Protein AF-A0A174APW7-F1 (afdb_monomer_lite)

Organism: Flavonifractor plautii (NCBI:txid292800)

Foldseek 3Di:
DQVVVCVVVVHDAAEDEAEAPPCNCCPDPNVVVVVVVVVVRVVSNVVRHYYYHYDYPPDDPVRVVVVVVVVVQVVCVVVVHHPVNVPDPDDPDDD

Radius of gyration: 20.22 Å; chains: 1; bounding box: 36×33×56 Å

Structure (mmCIF, N/CA/C/O backbone):
data_AF-A0A174APW7-F1
#
_entry.id   AF-A0A174APW7-F1
#
loop_
_atom_site.group_PDB
_atom_site.id
_atom_site.type_symbol
_atom_site.label_atom_id
_atom_site.label_alt_id
_atom_site.label_comp_id
_atom_site.label_asym_id
_atom_site.label_entity_id
_atom_site.label_seq_id
_atom_site.pdbx_PDB_ins_code
_atom_site.Cartn_x
_atom_site.Cartn_y
_atom_site.Cartn_z
_atom_site.occupancy
_atom_site.B_iso_or_equiv
_atom_site.auth_seq_id
_atom_site.auth_comp_id
_atom_site.auth_asym_id
_atom_site.auth_atom_id
_atom_site.pdbx_PDB_model_num
ATOM 1 N N . MET A 1 1 ? -0.981 11.722 11.192 1.00 80.50 1 MET A N 1
ATOM 2 C CA . MET A 1 1 ? -1.868 12.902 11.259 1.00 80.50 1 MET A CA 1
ATOM 3 C C . MET A 1 1 ? -3.206 12.593 11.919 1.00 80.50 1 MET A C 1
ATOM 5 O O . MET A 1 1 ? -3.401 13.086 13.011 1.00 80.50 1 MET A O 1
ATOM 9 N N . VAL A 1 2 ? -4.078 11.733 11.371 1.00 87.94 2 VAL A N 1
ATOM 10 C CA . VAL A 1 2 ? -5.421 11.476 11.960 1.00 87.94 2 VAL A CA 1
ATOM 11 C C . VAL A 1 2 ? -5.386 11.055 13.439 1.00 87.94 2 VAL A C 1
ATOM 13 O O . VAL A 1 2 ? -6.134 11.589 14.244 1.00 87.94 2 VAL A O 1
ATOM 16 N N . ARG A 1 3 ? -4.471 10.155 13.827 1.00 90.12 3 ARG A N 1
ATOM 17 C CA . ARG A 1 3 ? -4.309 9.748 15.236 1.00 90.12 3 ARG A CA 1
ATOM 18 C C . ARG A 1 3 ? -3.928 10.914 16.158 1.00 90.12 3 ARG A C 1
ATOM 20 O O . ARG A 1 3 ? -4.431 10.979 17.271 1.00 90.12 3 ARG A O 1
ATOM 27 N N . LEU A 1 4 ? -3.046 11.801 15.695 1.00 92.81 4 LEU A N 1
ATOM 28 C CA . LEU A 1 4 ? -2.622 12.975 16.461 1.00 92.81 4 LEU A CA 1
ATOM 29 C C . LEU A 1 4 ? -3.788 13.955 16.619 1.00 92.81 4 LEU A C 1
ATOM 31 O O . LEU A 1 4 ? -4.077 14.362 17.731 1.00 92.81 4 LEU A O 1
ATOM 35 N N . PHE A 1 5 ? -4.525 14.216 15.536 1.00 93.38 5 PHE A N 1
ATOM 36 C CA . PHE A 1 5 ? -5.730 15.043 15.574 1.00 93.38 5 PHE A CA 1
ATOM 37 C C . PHE A 1 5 ? -6.759 14.521 16.588 1.00 93.38 5 PHE A C 1
ATOM 39 O O . PHE A 1 5 ? -7.288 15.294 17.382 1.00 93.38 5 PHE A O 1
ATOM 46 N N . CYS A 1 6 ? -7.019 13.207 16.602 1.00 93.50 6 CYS A N 1
ATOM 47 C CA . CYS A 1 6 ? -7.911 12.604 17.593 1.00 93.50 6 CYS A CA 1
ATOM 48 C C . CYS A 1 6 ? -7.418 12.854 19.025 1.00 93.50 6 CYS A C 1
ATOM 50 O O . CYS A 1 6 ? -8.210 13.233 19.879 1.00 93.50 6 CYS A O 1
ATOM 52 N N . LEU A 1 7 ? -6.114 12.688 19.267 1.00 93.25 7 LEU A N 1
ATOM 53 C CA . LEU A 1 7 ? -5.506 12.911 20.577 1.00 93.25 7 LEU A CA 1
ATOM 54 C C . LEU A 1 7 ? -5.636 14.373 21.032 1.00 93.25 7 LEU A C 1
ATOM 56 O O . LEU A 1 7 ? -6.044 14.619 22.161 1.00 93.25 7 LEU A O 1
ATOM 60 N N . GLU A 1 8 ? -5.331 15.328 20.153 1.00 96.69 8 GLU A N 1
ATOM 61 C CA . GLU A 1 8 ? -5.367 16.768 20.449 1.00 96.69 8 GLU A CA 1
ATOM 62 C C . GLU A 1 8 ? -6.783 17.288 20.725 1.00 96.69 8 GLU A C 1
ATOM 64 O O . GLU A 1 8 ? -6.955 18.224 21.499 1.00 96.69 8 GLU A O 1
ATOM 69 N N . ASN A 1 9 ? -7.801 16.664 20.129 1.00 96.50 9 ASN A N 1
ATOM 70 C CA . ASN A 1 9 ? -9.200 17.082 20.260 1.00 96.50 9 ASN A CA 1
ATOM 71 C C . ASN A 1 9 ? -10.012 16.202 21.233 1.00 96.50 9 ASN A C 1
ATOM 73 O O . ASN A 1 9 ? -11.228 16.356 21.332 1.00 96.50 9 ASN A O 1
ATOM 77 N N . GLY A 1 10 ? -9.372 15.261 21.938 1.00 95.12 10 GLY A N 1
ATOM 78 C CA . GLY A 1 10 ? -10.048 14.371 22.890 1.00 95.12 10 GLY A CA 1
ATOM 79 C C . GLY A 1 10 ? -10.991 13.343 22.247 1.00 95.12 10 GLY A C 1
ATOM 80 O O . GLY A 1 10 ? -11.865 12.798 22.922 1.00 95.12 10 GLY A O 1
ATOM 81 N N . TYR A 1 11 ? -10.831 13.057 20.953 1.00 93.31 11 TYR A N 1
ATOM 82 C CA . TYR A 1 11 ? -11.622 12.049 20.249 1.00 93.31 11 TYR A CA 1
ATOM 83 C C . TYR A 1 11 ? -10.997 10.653 20.366 1.00 93.31 11 TYR A C 1
ATOM 85 O O . TYR A 1 11 ? -9.775 10.502 20.258 1.00 93.31 11 TYR A O 1
ATOM 93 N N . PRO A 1 12 ? -11.812 9.591 20.490 1.00 91.50 12 PRO A N 1
ATOM 94 C CA . PRO A 1 12 ? -11.302 8.234 20.388 1.00 91.50 12 PRO A CA 1
ATOM 95 C C . PRO A 1 12 ? -10.801 7.967 18.964 1.00 91.50 12 PRO A C 1
ATOM 97 O O . PRO A 1 12 ? -11.490 8.223 17.975 1.00 91.50 12 PRO A O 1
ATOM 100 N N . PHE A 1 13 ? -9.595 7.412 18.847 1.00 93.56 13 PHE A N 1
ATOM 101 C CA . PHE A 1 13 ? -9.106 6.930 17.560 1.00 93.56 13 PHE A CA 1
ATOM 102 C C . PHE A 1 13 ? -9.889 5.677 17.146 1.00 93.56 13 PHE A C 1
ATOM 104 O O . PHE A 1 13 ? -9.874 4.669 17.851 1.00 93.56 13 PHE A O 1
ATOM 111 N N . GLY A 1 14 ? -10.561 5.749 15.996 1.00 93.31 14 GLY A N 1
ATOM 112 C CA . GLY A 1 14 ? -11.270 4.622 15.395 1.00 93.31 14 GLY A CA 1
ATOM 113 C C . GLY A 1 14 ? -10.322 3.707 14.621 1.00 93.31 14 GLY A C 1
ATOM 114 O O . GLY A 1 14 ? -9.379 3.140 15.171 1.00 93.31 14 GLY A O 1
ATOM 115 N N . ALA A 1 15 ? -10.559 3.562 13.319 1.00 95.38 15 ALA A N 1
ATOM 116 C CA . ALA A 1 15 ? -9.743 2.712 12.463 1.00 95.38 15 ALA A CA 1
ATOM 117 C C . ALA A 1 15 ? -9.210 3.452 11.230 1.00 95.38 15 ALA A C 1
ATOM 119 O O . ALA A 1 15 ? -9.879 4.327 10.684 1.00 95.38 15 ALA A O 1
ATOM 120 N N . CYS A 1 16 ? -8.015 3.087 10.764 1.00 94.75 16 CYS A N 1
ATOM 121 C CA . CYS A 1 16 ? -7.429 3.618 9.536 1.00 94.75 16 CYS A CA 1
ATOM 122 C C . CYS A 1 16 ? -6.690 2.542 8.728 1.00 94.75 16 CYS A C 1
ATOM 124 O O . CYS A 1 16 ? -6.230 1.528 9.262 1.00 94.75 16 CYS A O 1
ATOM 126 N N . LEU A 1 17 ? -6.557 2.785 7.423 1.00 94.31 17 LEU A N 1
ATOM 127 C CA . LEU A 1 17 ? -5.764 1.978 6.501 1.00 94.31 17 LEU A CA 1
ATOM 128 C C . LEU A 1 17 ? -4.776 2.874 5.752 1.00 94.31 17 LEU A C 1
ATOM 130 O O . LEU A 1 17 ? -5.175 3.811 5.068 1.00 94.31 17 LEU A O 1
ATOM 134 N N . LYS A 1 18 ? -3.488 2.551 5.860 1.00 93.69 18 LYS A N 1
ATOM 135 C CA . LYS A 1 18 ? -2.388 3.195 5.135 1.00 93.69 18 LYS A CA 1
ATOM 136 C C . LYS A 1 18 ? -2.029 2.356 3.907 1.00 93.69 18 LYS A C 1
ATOM 138 O O . LYS A 1 18 ? -1.694 1.182 4.057 1.00 93.69 18 LYS A O 1
ATOM 143 N N . ILE A 1 19 ? -2.078 2.946 2.713 1.00 92.31 19 ILE A N 1
ATOM 144 C CA . ILE A 1 19 ? -1.724 2.282 1.448 1.00 92.31 19 ILE A CA 1
ATOM 145 C C . ILE A 1 19 ? -0.449 2.931 0.896 1.00 92.31 19 ILE A C 1
ATOM 147 O O . ILE A 1 19 ? -0.477 4.028 0.346 1.00 92.31 19 ILE A O 1
ATOM 151 N N . GLY A 1 20 ? 0.687 2.262 1.079 1.00 85.44 20 GLY A N 1
ATOM 152 C CA . GLY A 1 20 ? 1.978 2.656 0.527 1.00 85.44 20 GLY A CA 1
ATOM 153 C C . GLY A 1 20 ? 2.130 2.186 -0.918 1.00 85.44 20 GLY A C 1
ATOM 154 O O . GLY A 1 20 ? 1.909 1.014 -1.222 1.00 85.44 20 GLY A O 1
ATOM 155 N N . GLY A 1 21 ? 2.529 3.106 -1.797 1.00 77.12 21 GLY A N 1
ATOM 156 C CA . GLY A 1 21 ? 2.552 2.914 -3.252 1.00 77.12 21 GLY A CA 1
ATOM 157 C C . GLY A 1 21 ? 1.426 3.645 -3.994 1.00 77.12 21 GLY A C 1
ATOM 158 O O . GLY A 1 21 ? 1.347 3.528 -5.212 1.00 77.12 21 GLY A O 1
ATOM 159 N N . GLY A 1 22 ? 0.570 4.397 -3.289 1.00 75.12 22 GLY A N 1
ATOM 160 C CA . GLY A 1 22 ? -0.533 5.149 -3.896 1.00 75.12 22 GLY A CA 1
ATOM 161 C C . GLY A 1 22 ? -1.528 4.240 -4.617 1.00 75.12 22 GLY A C 1
ATOM 162 O O . GLY A 1 22 ? -1.754 3.107 -4.197 1.00 75.12 22 GLY A O 1
ATOM 163 N N . GLU A 1 23 ? -2.099 4.709 -5.726 1.00 74.06 23 GLU A N 1
ATOM 164 C CA . GLU A 1 23 ? -2.972 3.890 -6.580 1.00 74.06 23 GLU A CA 1
ATOM 165 C C . GLU A 1 23 ? -2.199 2.839 -7.393 1.00 74.06 23 GLU A C 1
ATOM 167 O O . GLU A 1 23 ? -2.797 1.878 -7.873 1.00 74.06 23 GLU A O 1
ATOM 172 N N . ALA A 1 24 ? -0.866 2.938 -7.491 1.00 79.62 24 ALA A N 1
ATOM 173 C CA . ALA A 1 24 ? -0.070 2.044 -8.332 1.00 79.62 24 ALA A CA 1
ATOM 174 C C . ALA A 1 24 ? -0.203 0.568 -7.918 1.00 79.62 24 ALA A C 1
ATOM 176 O O . ALA A 1 24 ? -0.267 -0.309 -8.775 1.00 79.62 24 ALA A O 1
ATOM 177 N N . ILE A 1 25 ? -0.330 0.270 -6.618 1.00 83.75 25 ILE A N 1
ATOM 178 C CA . ILE A 1 25 ? -0.564 -1.103 -6.131 1.00 83.75 25 ILE A CA 1
ATOM 179 C C . ILE A 1 25 ? -1.878 -1.701 -6.662 1.00 83.75 25 ILE A C 1
ATOM 181 O O . ILE A 1 25 ? -1.954 -2.919 -6.842 1.00 83.75 25 ILE A O 1
ATOM 185 N N . LEU A 1 26 ? -2.896 -0.877 -6.943 1.00 84.19 26 LEU A N 1
ATOM 186 C CA . LEU A 1 26 ? -4.219 -1.323 -7.393 1.00 84.19 26 LEU A CA 1
ATOM 187 C C . LEU A 1 26 ? -4.204 -1.859 -8.830 1.00 84.19 26 LEU A C 1
ATOM 189 O O . LEU A 1 26 ? -5.012 -2.728 -9.150 1.00 84.19 26 LEU A O 1
ATOM 193 N N . GLY A 1 27 ? -3.266 -1.392 -9.658 1.00 85.75 27 GLY A N 1
ATOM 194 C CA . GLY A 1 27 ? -3.042 -1.887 -11.021 1.00 85.75 27 GLY A CA 1
ATOM 195 C C . GLY A 1 27 ? -2.147 -3.129 -11.105 1.00 85.75 27 GLY A C 1
ATOM 196 O O . GLY A 1 27 ? -1.947 -3.674 -12.186 1.00 85.75 27 GLY A O 1
ATOM 197 N N . THR A 1 28 ? -1.594 -3.597 -9.982 1.00 85.06 28 THR A N 1
ATOM 198 C CA . THR A 1 28 ? -0.692 -4.762 -9.944 1.00 85.06 28 THR A CA 1
ATOM 199 C C . THR A 1 28 ? -1.414 -6.025 -9.464 1.00 85.06 28 THR A C 1
ATOM 201 O O . THR A 1 28 ? -2.449 -5.933 -8.795 1.00 85.06 28 THR A O 1
ATOM 204 N N . PRO A 1 29 ? -0.834 -7.225 -9.664 1.00 89.69 29 PRO A N 1
ATOM 205 C CA . PRO A 1 29 ? -1.329 -8.450 -9.031 1.00 89.69 29 PRO A CA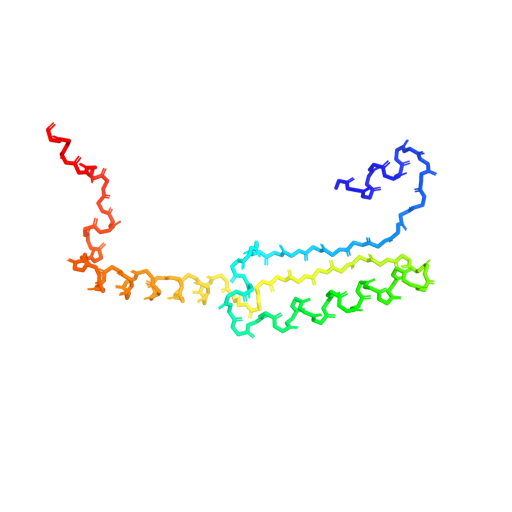 1
ATOM 206 C C . PRO A 1 29 ? -1.440 -8.358 -7.498 1.00 89.69 29 PRO A C 1
ATOM 208 O O . PRO A 1 29 ? -2.193 -9.112 -6.888 1.00 89.69 29 PRO A O 1
ATOM 211 N N . PHE A 1 30 ? -0.745 -7.410 -6.859 1.00 92.06 30 PHE A N 1
ATOM 212 C CA . PHE A 1 30 ? -0.783 -7.188 -5.412 1.00 92.06 30 PHE A CA 1
ATOM 213 C C . PHE A 1 30 ? -2.022 -6.427 -4.923 1.00 92.06 30 PHE A C 1
ATOM 215 O O . PHE A 1 30 ? -2.203 -6.284 -3.712 1.00 92.06 30 PHE A O 1
ATOM 222 N N . ALA A 1 31 ? -2.926 -6.011 -5.817 1.00 93.31 31 ALA A N 1
ATOM 223 C CA . ALA A 1 31 ? -4.198 -5.382 -5.458 1.00 93.31 31 ALA A CA 1
ATOM 224 C C . ALA A 1 31 ? -5.021 -6.217 -4.456 1.00 93.31 31 ALA A C 1
ATOM 226 O O . ALA A 1 31 ? -5.780 -5.669 -3.651 1.00 93.31 31 ALA A O 1
ATOM 227 N N . PHE A 1 32 ? -4.850 -7.547 -4.442 1.00 94.44 32 PHE A N 1
ATOM 228 C CA . PHE A 1 32 ? -5.514 -8.415 -3.466 1.00 94.44 32 PHE A CA 1
ATOM 229 C C . PHE A 1 32 ? -5.132 -8.082 -2.010 1.00 94.44 32 PHE A C 1
ATOM 231 O O . PHE A 1 32 ? -5.981 -8.198 -1.123 1.00 94.44 32 PHE A O 1
ATOM 238 N N . LEU A 1 33 ? -3.898 -7.623 -1.751 1.00 94.50 33 LEU A N 1
ATOM 239 C CA 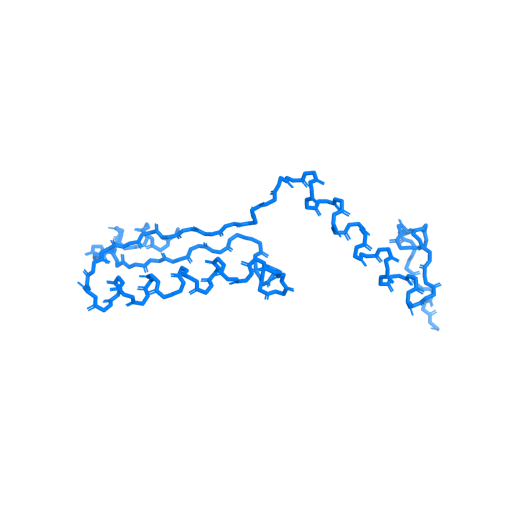. LEU A 1 33 ? -3.442 -7.218 -0.416 1.00 94.50 33 LEU A CA 1
ATOM 240 C C . LEU A 1 33 ? -4.204 -5.986 0.078 1.00 94.50 33 LEU A C 1
ATOM 242 O O . LEU A 1 33 ? -4.581 -5.916 1.251 1.00 94.50 33 LEU A O 1
ATOM 246 N N . VAL A 1 34 ? -4.475 -5.041 -0.824 1.00 94.81 34 VAL A N 1
ATOM 247 C CA . VAL A 1 34 ? -5.273 -3.848 -0.525 1.00 94.81 34 VAL A CA 1
ATOM 248 C C . VAL A 1 34 ? -6.723 -4.239 -0.275 1.00 94.81 34 VAL A C 1
ATOM 250 O O . VAL A 1 34 ? -7.268 -3.912 0.777 1.00 94.81 34 VAL A O 1
ATOM 253 N N . ARG A 1 35 ? -7.331 -5.028 -1.172 1.00 95.19 35 ARG A N 1
ATOM 254 C CA . ARG A 1 35 ? -8.716 -5.515 -1.019 1.00 95.19 35 ARG A CA 1
ATOM 255 C C . ARG A 1 35 ? -8.920 -6.261 0.302 1.00 95.19 35 ARG A C 1
ATOM 257 O O . ARG A 1 35 ? -9.929 -6.063 0.976 1.00 95.19 35 ARG A O 1
ATOM 264 N N . ARG A 1 36 ? -7.952 -7.091 0.708 1.00 95.88 36 ARG A N 1
ATOM 265 C CA . ARG A 1 36 ? -7.973 -7.790 2.003 1.00 95.88 36 ARG A CA 1
ATOM 266 C C . ARG A 1 36 ? -7.999 -6.809 3.174 1.00 95.88 36 ARG A C 1
ATOM 268 O O . ARG A 1 36 ? -8.789 -6.992 4.097 1.00 95.88 36 ARG A O 1
ATOM 275 N N . ASN A 1 37 ? -7.162 -5.777 3.135 1.00 96.00 37 ASN A N 1
ATOM 276 C CA . ASN A 1 37 ? -7.096 -4.776 4.194 1.00 96.00 37 ASN A CA 1
ATOM 277 C C . ASN A 1 37 ? -8.321 -3.856 4.228 1.00 96.00 37 ASN A C 1
ATOM 279 O O . ASN A 1 37 ? -8.775 -3.527 5.316 1.00 96.00 37 ASN A O 1
ATOM 283 N N . ILE A 1 38 ? -8.919 -3.522 3.081 1.00 95.75 38 ILE A N 1
ATOM 284 C CA . ILE A 1 38 ? -10.202 -2.801 3.027 1.00 95.75 38 ILE A CA 1
ATOM 285 C C . ILE A 1 38 ? -11.291 -3.605 3.749 1.00 95.75 38 ILE A C 1
ATOM 287 O O . ILE A 1 38 ? -1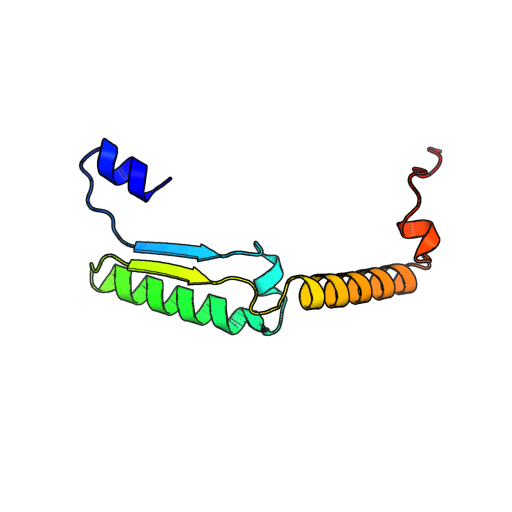1.999 -3.073 4.600 1.00 95.75 38 ILE A O 1
ATOM 291 N N . ARG A 1 39 ? -11.385 -4.917 3.490 1.00 97.75 39 ARG A N 1
ATOM 292 C CA . ARG A 1 39 ? -12.329 -5.795 4.205 1.00 97.75 39 ARG A CA 1
ATOM 293 C C . ARG A 1 39 ? -12.022 -5.886 5.702 1.00 97.75 39 ARG A C 1
ATOM 295 O O . ARG A 1 39 ? -12.937 -5.980 6.514 1.00 97.75 39 ARG A O 1
ATOM 302 N N . ALA A 1 40 ? -10.747 -5.901 6.089 1.00 97.25 40 ALA A N 1
ATOM 303 C CA . ALA A 1 40 ? -10.355 -5.889 7.498 1.00 97.25 40 ALA A CA 1
ATOM 304 C C . ALA A 1 40 ? -10.730 -4.565 8.184 1.00 97.25 40 ALA A C 1
ATOM 306 O O . ALA A 1 40 ? -11.269 -4.599 9.287 1.00 97.25 40 ALA A O 1
ATOM 307 N N . LEU A 1 41 ? -10.530 -3.433 7.505 1.00 97.44 41 LEU A N 1
ATOM 308 C CA . LEU A 1 41 ? -10.929 -2.110 7.975 1.00 97.44 41 LEU A CA 1
ATOM 309 C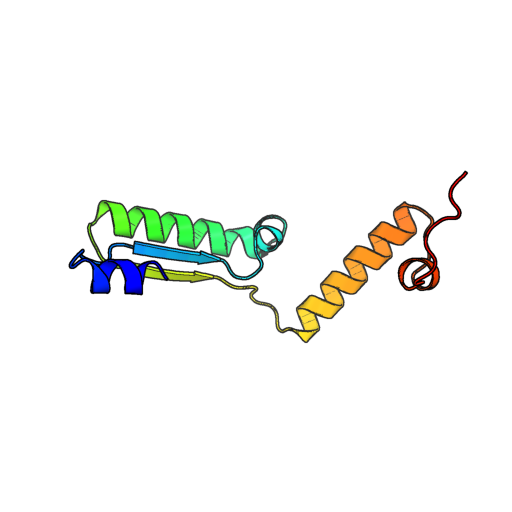 C . LEU A 1 41 ? -12.446 -2.031 8.173 1.00 97.44 41 LEU A C 1
ATOM 311 O O . LEU A 1 41 ? -12.893 -1.655 9.250 1.00 97.44 41 LEU A O 1
ATOM 315 N N . ALA A 1 42 ? -13.232 -2.450 7.177 1.00 97.81 42 ALA A N 1
ATOM 316 C CA . ALA A 1 42 ? -14.692 -2.457 7.269 1.00 97.81 42 ALA A CA 1
ATOM 317 C C . ALA A 1 42 ? -15.187 -3.281 8.471 1.00 97.81 42 ALA A C 1
ATOM 319 O O . ALA A 1 42 ? -16.058 -2.836 9.213 1.00 97.81 42 ALA A O 1
ATOM 320 N N . ARG A 1 43 ? -14.578 -4.450 8.721 1.00 98.00 43 ARG A N 1
ATOM 321 C CA . ARG A 1 43 ? -14.884 -5.273 9.903 1.00 98.00 43 ARG A CA 1
ATOM 322 C C . ARG A 1 43 ? -14.490 -4.605 11.222 1.00 98.00 43 ARG A C 1
ATOM 324 O O . ARG A 1 43 ? -15.191 -4.789 12.210 1.00 98.00 43 ARG A O 1
ATOM 331 N N . ALA A 1 44 ? -13.379 -3.872 11.263 1.00 97.19 44 ALA A N 1
ATOM 332 C CA . ALA A 1 44 ? -12.962 -3.137 12.457 1.00 97.19 44 ALA A CA 1
ATOM 333 C C . ALA A 1 44 ? -13.936 -1.993 12.775 1.00 97.19 44 ALA A C 1
ATOM 335 O O . ALA A 1 44 ? -14.386 -1.885 13.913 1.00 97.19 44 ALA A O 1
ATOM 336 N N . ILE A 1 45 ? -14.330 -1.226 11.751 1.00 96.00 45 ILE A N 1
ATOM 337 C CA . ILE A 1 45 ? -15.325 -0.150 11.854 1.00 96.00 45 ILE A CA 1
ATOM 338 C C . ILE A 1 45 ? -16.670 -0.706 12.333 1.00 96.00 45 ILE A C 1
ATOM 340 O O . ILE A 1 45 ? -17.208 -0.214 13.318 1.00 96.00 45 ILE A O 1
ATOM 344 N N . ALA A 1 46 ? -17.177 -1.770 11.702 1.00 97.25 46 ALA A N 1
ATOM 345 C CA . ALA A 1 46 ? -18.450 -2.389 12.083 1.00 97.25 46 ALA A CA 1
ATOM 346 C C . ALA A 1 46 ? -18.450 -2.935 13.521 1.00 97.25 46 ALA A C 1
ATOM 348 O O . ALA A 1 46 ? -19.478 -2.928 14.186 1.00 97.25 46 ALA A O 1
ATOM 349 N N . ALA A 1 47 ? -17.296 -3.396 14.012 1.00 96.50 47 ALA A N 1
ATOM 350 C CA . ALA A 1 47 ? -17.141 -3.890 15.377 1.00 96.50 47 ALA A CA 1
ATOM 351 C C . ALA A 1 47 ? -16.836 -2.784 16.408 1.00 96.50 47 ALA A C 1
ATOM 353 O O . ALA A 1 47 ? -16.623 -3.107 17.574 1.00 96.50 47 ALA A O 1
ATOM 354 N N . GLY A 1 48 ? -16.720 -1.515 15.994 1.00 94.62 48 GLY A N 1
ATOM 355 C CA . GLY A 1 48 ? -16.300 -0.415 16.871 1.00 94.62 48 GLY A CA 1
ATOM 356 C C . GLY A 1 48 ? -14.890 -0.590 17.450 1.00 94.62 48 GLY A C 1
ATOM 357 O O . GLY A 1 48 ? -14.572 -0.015 18.488 1.00 94.62 48 GLY A O 1
ATOM 358 N N . ARG A 1 49 ? -14.041 -1.412 16.819 1.00 94.06 49 ARG A N 1
ATOM 359 C CA . ARG A 1 49 ? -12.702 -1.731 17.327 1.00 94.06 49 ARG A CA 1
ATOM 360 C C . ARG A 1 49 ? -11.653 -0.831 16.685 1.00 94.06 49 ARG A C 1
ATOM 362 O O . ARG A 1 49 ? -11.567 -0.808 15.453 1.00 94.06 49 ARG A O 1
ATOM 369 N N . PRO A 1 50 ? -10.800 -0.167 17.484 1.00 93.62 50 PRO A N 1
ATOM 370 C CA . PRO A 1 50 ? -9.690 0.585 16.936 1.00 93.62 50 PRO A CA 1
ATOM 371 C C . PRO A 1 50 ? -8.741 -0.314 16.144 1.00 93.62 50 PRO A C 1
ATOM 373 O O . PRO A 1 50 ? -8.379 -1.401 16.598 1.00 93.62 50 PRO A O 1
ATOM 376 N N . ALA A 1 51 ? -8.331 0.129 14.958 1.00 95.44 51 ALA A N 1
ATOM 377 C CA . ALA A 1 51 ? -7.415 -0.634 14.116 1.00 95.44 51 ALA A CA 1
ATOM 378 C C . ALA A 1 51 ? -6.531 0.280 13.274 1.00 95.44 51 ALA A C 1
ATOM 380 O O . ALA A 1 51 ? -7.000 1.208 12.626 1.00 95.44 51 ALA A O 1
ATOM 381 N N . GLU A 1 52 ? -5.241 -0.019 13.229 1.00 95.00 52 GLU A N 1
ATOM 382 C CA . GLU A 1 52 ? -4.301 0.665 12.354 1.00 95.00 52 GLU A CA 1
ATOM 383 C C . GLU A 1 52 ? -3.700 -0.359 11.399 1.00 95.00 52 GLU A C 1
ATOM 385 O O . GLU A 1 52 ? -2.883 -1.193 11.784 1.00 95.00 52 GLU A O 1
ATOM 390 N N . LEU A 1 53 ? -4.156 -0.325 10.150 1.00 95.56 53 LEU A N 1
ATOM 391 C CA . LEU A 1 53 ? -3.736 -1.252 9.110 1.00 95.56 53 LEU A CA 1
ATOM 392 C C . LEU A 1 53 ? -2.760 -0.564 8.161 1.00 95.56 53 LEU A C 1
ATOM 394 O O . LEU A 1 53 ? -2.859 0.634 7.885 1.00 95.56 53 LEU A O 1
ATOM 398 N N . ALA A 1 54 ? -1.827 -1.339 7.625 1.00 94.75 54 ALA A N 1
ATOM 399 C CA . ALA A 1 54 ? -0.893 -0.873 6.617 1.00 94.75 54 ALA A CA 1
ATOM 400 C C . ALA A 1 54 ? -0.708 -1.937 5.538 1.00 94.75 54 ALA A C 1
ATOM 402 O O . ALA A 1 54 ? -0.609 -3.132 5.821 1.00 94.75 54 ALA A O 1
ATOM 403 N N . VAL A 1 55 ? -0.642 -1.486 4.295 1.00 94.00 55 VAL A N 1
ATOM 404 C CA . VAL A 1 55 ? -0.226 -2.288 3.152 1.00 94.00 55 VAL A CA 1
ATOM 405 C C . VAL A 1 55 ? 0.747 -1.462 2.339 1.00 94.00 55 VAL A C 1
ATOM 407 O O . VAL A 1 55 ? 0.500 -0.292 2.079 1.00 94.00 55 VAL A O 1
ATOM 410 N N . THR A 1 56 ? 1.864 -2.057 1.960 1.00 91.81 56 THR A N 1
ATOM 411 C CA . THR A 1 56 ? 2.865 -1.448 1.085 1.00 91.81 56 THR A CA 1
ATOM 412 C C . THR A 1 56 ? 3.147 -2.401 -0.067 1.00 91.81 56 THR A C 1
ATOM 414 O O . THR A 1 56 ? 2.615 -3.516 -0.112 1.00 91.81 56 THR A O 1
ATOM 417 N N . MET A 1 57 ? 3.986 -1.977 -1.010 1.00 90.44 57 MET A N 1
ATOM 418 C CA . MET A 1 57 ? 4.489 -2.890 -2.025 1.00 90.44 57 MET A CA 1
ATOM 419 C C . MET A 1 57 ? 5.201 -4.092 -1.388 1.00 90.44 57 MET A C 1
ATOM 421 O O . MET A 1 57 ? 6.153 -3.885 -0.637 1.00 90.44 57 MET A O 1
ATOM 425 N N . PRO A 1 58 ? 4.816 -5.344 -1.712 1.00 89.69 58 PRO A N 1
ATOM 426 C CA . PRO A 1 58 ? 5.491 -6.546 -1.229 1.00 89.69 58 PRO A CA 1
ATOM 427 C C . PRO A 1 58 ? 6.721 -6.858 -2.099 1.00 89.69 58 PRO A C 1
ATOM 429 O O . PRO A 1 58 ? 7.026 -8.013 -2.384 1.00 89.69 58 PRO A O 1
ATOM 432 N N . LEU A 1 59 ? 7.394 -5.815 -2.581 1.00 89.44 59 LEU A N 1
ATOM 433 C CA . LEU A 1 59 ? 8.589 -5.889 -3.404 1.00 89.44 59 LEU A CA 1
ATOM 434 C C . LEU A 1 59 ? 9.707 -5.144 -2.689 1.00 89.44 59 LEU A C 1
ATOM 436 O O . LEU A 1 59 ? 9.484 -4.091 -2.092 1.00 89.44 59 LEU A O 1
ATOM 440 N N . SER A 1 60 ? 10.929 -5.659 -2.799 1.00 91.69 60 SER A N 1
ATOM 441 C CA . SER A 1 60 ? 12.098 -4.879 -2.402 1.00 91.69 60 SER A CA 1
ATOM 442 C C . SER A 1 60 ? 12.247 -3.653 -3.318 1.00 91.69 60 SER A C 1
ATOM 444 O O . SER A 1 60 ? 11.846 -3.716 -4.486 1.00 91.69 60 SER A O 1
ATOM 446 N N . PRO A 1 61 ? 12.880 -2.559 -2.856 1.00 89.69 61 PRO A N 1
ATOM 447 C CA . PRO A 1 61 ? 13.120 -1.381 -3.692 1.00 89.69 61 PRO A CA 1
ATOM 448 C C . PRO A 1 61 ? 13.803 -1.719 -5.025 1.00 89.69 61 PRO A C 1
ATOM 450 O O . PRO A 1 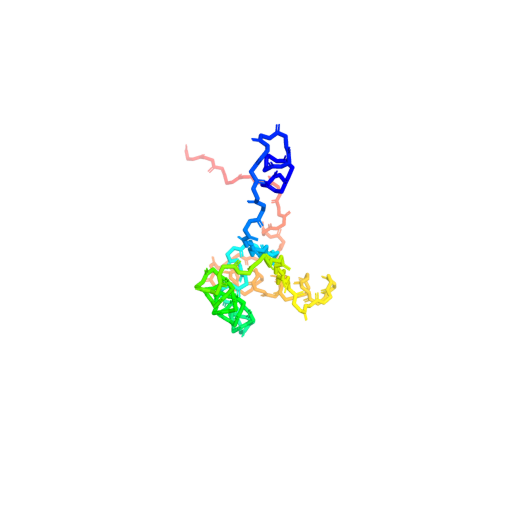61 ? 13.393 -1.237 -6.075 1.00 89.69 61 PRO A O 1
ATOM 453 N N . ARG A 1 62 ? 14.782 -2.635 -5.011 1.00 94.38 62 ARG A N 1
ATOM 454 C CA . ARG A 1 62 ? 15.466 -3.107 -6.228 1.00 94.38 62 ARG A CA 1
ATOM 455 C C . ARG A 1 62 ? 14.519 -3.822 -7.193 1.00 94.38 62 ARG A C 1
ATOM 457 O O . ARG A 1 62 ? 14.578 -3.593 -8.398 1.00 94.38 62 ARG A O 1
ATOM 464 N N . ALA A 1 63 ? 13.648 -4.690 -6.675 1.00 91.56 63 ALA A N 1
ATOM 465 C CA . ALA A 1 63 ? 12.670 -5.397 -7.497 1.00 91.56 63 ALA A CA 1
ATOM 466 C C . ALA A 1 63 ? 11.635 -4.432 -8.092 1.00 91.56 63 ALA A C 1
ATOM 468 O O . ALA A 1 63 ? 11.284 -4.575 -9.263 1.00 91.56 63 ALA A O 1
ATOM 469 N N . PHE A 1 64 ? 11.201 -3.440 -7.311 1.00 88.88 64 PHE A N 1
ATOM 470 C CA . PHE A 1 64 ? 10.299 -2.389 -7.768 1.00 88.88 64 PHE A CA 1
ATOM 471 C C . PHE A 1 64 ? 10.922 -1.554 -8.891 1.00 88.88 64 PHE A C 1
ATOM 473 O O . PHE A 1 64 ? 10.312 -1.431 -9.949 1.00 88.88 64 PHE A O 1
ATOM 480 N N . VAL A 1 65 ? 12.152 -1.054 -8.708 1.00 91.44 65 VAL A N 1
ATOM 481 C CA . VAL A 1 65 ? 12.868 -0.280 -9.738 1.00 91.44 65 VAL A CA 1
ATOM 482 C C . VAL A 1 65 ? 12.990 -1.090 -11.023 1.00 91.44 65 VAL A C 1
ATOM 484 O O . VAL A 1 65 ? 12.578 -0.616 -12.071 1.00 91.44 65 VAL A O 1
ATOM 487 N N . ARG A 1 66 ? 13.433 -2.351 -10.947 1.00 93.12 66 ARG A N 1
ATOM 488 C CA . ARG A 1 66 ? 13.545 -3.224 -12.125 1.00 93.12 66 ARG A CA 1
ATOM 489 C C . ARG A 1 66 ? 12.209 -3.417 -12.853 1.00 93.12 66 ARG A C 1
ATOM 491 O O . ARG A 1 66 ? 12.173 -3.393 -14.080 1.00 93.12 66 ARG A O 1
ATOM 498 N N . ALA A 1 67 ? 11.123 -3.638 -12.112 1.00 89.38 67 ALA A N 1
ATOM 499 C CA . ALA A 1 67 ? 9.793 -3.800 -12.696 1.00 89.38 67 ALA A CA 1
ATOM 500 C C . ALA A 1 67 ? 9.295 -2.499 -13.349 1.00 89.38 67 ALA A C 1
ATOM 502 O O . ALA A 1 67 ? 8.771 -2.545 -14.460 1.00 89.38 67 ALA A O 1
ATOM 503 N N . SER A 1 68 ? 9.519 -1.358 -12.691 1.00 87.75 68 SER A N 1
ATOM 504 C CA . SER A 1 68 ? 9.189 -0.025 -13.202 1.00 87.75 68 SER A CA 1
ATOM 505 C C . SER A 1 68 ? 9.976 0.303 -14.473 1.00 87.75 68 SER A C 1
ATOM 507 O O . SER A 1 68 ? 9.377 0.666 -15.480 1.00 87.75 68 SER A O 1
ATOM 509 N N . THR A 1 69 ? 11.295 0.080 -14.483 1.00 92.25 69 THR A N 1
ATOM 510 C CA . THR A 1 69 ? 12.140 0.271 -15.671 1.00 92.25 69 THR A CA 1
ATOM 511 C C . THR A 1 69 ? 11.614 -0.549 -16.842 1.00 92.25 69 THR A C 1
ATOM 513 O O . THR A 1 69 ? 11.393 -0.001 -17.913 1.00 92.25 69 THR A O 1
ATOM 516 N N . ARG A 1 70 ? 11.321 -1.841 -16.634 1.00 91.75 70 ARG A N 1
ATOM 517 C CA . ARG A 1 70 ? 10.761 -2.695 -17.691 1.00 91.75 70 ARG A CA 1
ATOM 518 C C . ARG A 1 70 ? 9.429 -2.164 -18.222 1.00 91.75 70 ARG A C 1
ATOM 520 O O . ARG A 1 70 ? 9.226 -2.185 -19.432 1.00 91.75 70 ARG A O 1
ATOM 527 N N . TYR A 1 71 ? 8.537 -1.725 -17.334 1.00 89.19 71 TYR A N 1
ATOM 528 C CA . TYR A 1 71 ? 7.250 -1.146 -17.719 1.00 89.19 71 TYR A CA 1
ATOM 529 C C . TYR A 1 71 ? 7.444 0.080 -18.620 1.00 89.19 71 TYR A C 1
ATOM 531 O O . TYR A 1 71 ? 6.915 0.109 -19.729 1.00 89.19 71 TYR A O 1
ATOM 5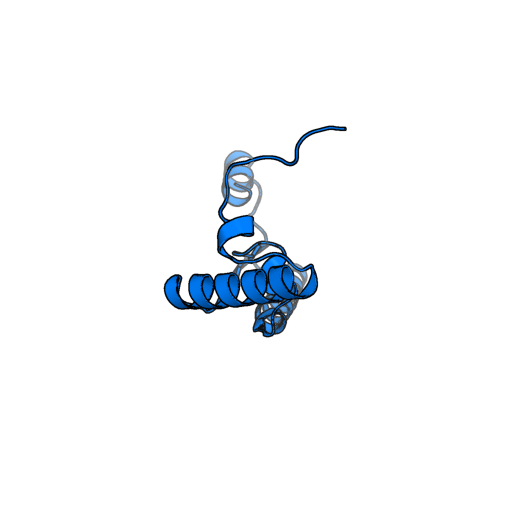39 N N . TRP A 1 72 ? 8.266 1.043 -18.195 1.00 90.69 72 TRP A N 1
ATOM 540 C CA . TRP A 1 72 ? 8.516 2.263 -18.964 1.00 90.69 72 TRP A CA 1
ATOM 541 C C . TRP A 1 72 ? 9.244 1.998 -20.281 1.00 90.69 72 TRP A C 1
ATOM 543 O O . TRP A 1 72 ? 8.865 2.569 -21.295 1.00 90.69 72 TRP A O 1
ATOM 553 N N . THR A 1 73 ? 10.208 1.074 -20.319 1.00 93.31 73 THR A N 1
ATOM 554 C CA . THR A 1 73 ? 10.868 0.671 -21.571 1.00 93.31 73 THR A CA 1
ATOM 555 C C . THR A 1 73 ? 9.886 0.068 -22.576 1.00 93.31 73 THR A C 1
ATOM 557 O O . THR A 1 73 ? 9.952 0.386 -23.759 1.00 93.31 73 THR A O 1
ATOM 560 N N . GLN A 1 74 ? 8.952 -0.776 -22.124 1.00 92.38 74 GLN A N 1
ATOM 561 C CA . GLN A 1 74 ? 7.924 -1.347 -23.001 1.00 92.38 74 GLN A CA 1
ATOM 562 C C . GLN A 1 74 ? 6.930 -0.292 -23.484 1.00 92.38 74 GLN A C 1
ATOM 564 O O . GLN A 1 74 ? 6.575 -0.288 -24.660 1.00 92.38 74 GLN A O 1
ATOM 569 N N . MET A 1 75 ? 6.514 0.613 -22.597 1.00 90.75 75 MET A N 1
ATOM 570 C CA . MET A 1 75 ? 5.645 1.731 -22.957 1.00 90.75 75 MET A CA 1
ATOM 571 C C . MET A 1 75 ? 6.316 2.665 -23.968 1.00 90.75 75 MET A C 1
ATOM 573 O O . MET A 1 75 ? 5.685 3.029 -24.953 1.00 90.75 75 MET A O 1
ATOM 577 N N . GLY A 1 76 ? 7.591 3.008 -23.774 1.00 91.94 76 GLY A N 1
ATOM 578 C CA . GLY A 1 76 ? 8.367 3.802 -24.727 1.00 91.94 76 GLY A CA 1
ATOM 579 C C . GLY A 1 76 ? 8.438 3.131 -26.093 1.00 91.94 76 GLY A C 1
ATOM 580 O O . GLY A 1 76 ? 8.048 3.735 -27.087 1.00 91.94 76 GLY A O 1
ATOM 581 N N . ALA A 1 77 ? 8.809 1.848 -26.133 1.00 92.81 77 ALA A N 1
ATOM 582 C CA . ALA A 1 77 ? 8.883 1.084 -27.376 1.00 92.81 77 ALA A CA 1
ATOM 583 C C . ALA A 1 77 ? 7.537 1.024 -28.122 1.00 92.81 77 ALA A C 1
ATOM 585 O O . ALA A 1 77 ? 7.509 1.155 -29.343 1.00 92.81 77 ALA A O 1
ATOM 586 N N . ALA A 1 78 ? 6.419 0.884 -27.401 1.00 92.12 78 ALA A N 1
ATOM 587 C CA . ALA A 1 78 ? 5.079 0.915 -27.991 1.00 92.12 78 ALA A CA 1
ATOM 588 C C . ALA A 1 78 ? 4.716 2.280 -28.610 1.00 92.12 78 ALA A C 1
ATOM 590 O O . ALA A 1 78 ? 3.871 2.334 -29.498 1.00 92.12 78 ALA A O 1
ATOM 591 N N . ASN A 1 79 ? 5.365 3.359 -28.168 1.00 91.38 79 ASN A N 1
ATOM 592 C CA . ASN A 1 79 ? 5.204 4.718 -28.691 1.00 91.38 79 ASN A CA 1
ATOM 593 C C . ASN A 1 79 ? 6.372 5.151 -29.600 1.00 91.38 79 ASN A C 1
ATOM 595 O O . ASN A 1 79 ? 6.472 6.322 -29.947 1.00 91.38 79 ASN A O 1
ATOM 599 N N . GLY A 1 80 ? 7.261 4.228 -29.987 1.00 92.44 80 GLY A N 1
ATOM 600 C CA . GLY A 1 80 ? 8.411 4.526 -30.845 1.00 92.44 80 GLY A CA 1
ATOM 601 C C . GLY A 1 80 ? 9.558 5.285 -30.165 1.00 92.44 80 GLY A C 1
ATOM 602 O O . GLY A 1 80 ? 10.470 5.723 -30.858 1.00 92.44 80 GLY A O 1
ATOM 603 N N . CYS A 1 81 ? 9.545 5.417 -28.835 1.00 89.50 81 CYS A N 1
ATOM 604 C CA . CYS A 1 81 ? 10.591 6.089 -28.065 1.00 89.50 81 CYS A CA 1
ATOM 605 C C . CYS A 1 81 ? 11.631 5.095 -27.534 1.00 89.50 81 CYS A C 1
ATOM 607 O O . CYS A 1 81 ? 11.291 4.092 -26.895 1.00 89.50 81 CYS A O 1
ATOM 609 N N . THR A 1 82 ? 12.914 5.398 -27.728 1.00 90.44 82 THR A N 1
ATOM 610 C CA . THR A 1 82 ? 14.015 4.627 -27.142 1.00 90.44 82 THR A CA 1
ATOM 611 C C . THR A 1 82 ? 14.243 5.003 -25.670 1.00 90.44 82 THR A C 1
ATOM 613 O O . THR A 1 82 ? 13.837 6.082 -25.224 1.00 90.44 82 THR A O 1
ATOM 616 N N . PRO A 1 83 ? 14.900 4.139 -24.873 1.00 89.31 83 PRO A N 1
ATOM 617 C CA . PRO A 1 83 ? 15.296 4.477 -23.506 1.00 89.31 83 PRO A CA 1
ATOM 618 C C . PRO A 1 83 ? 16.134 5.753 -23.406 1.00 89.31 83 PRO A C 1
ATOM 620 O O . PRO A 1 83 ? 15.953 6.521 -22.467 1.00 89.31 83 PRO A O 1
ATOM 623 N N . GLU A 1 84 ? 17.017 5.993 -24.374 1.00 89.75 84 GLU A N 1
ATOM 624 C CA . GLU A 1 84 ? 17.875 7.179 -24.433 1.00 89.75 84 GLU A CA 1
ATOM 625 C C . GLU A 1 84 ? 17.042 8.442 -24.659 1.00 89.75 84 GLU A C 1
ATOM 627 O O . GLU A 1 84 ? 17.266 9.447 -23.991 1.00 89.75 84 GLU A O 1
ATOM 632 N N . GLN A 1 85 ? 16.035 8.373 -25.536 1.00 87.62 85 GLN A N 1
ATOM 633 C CA . GLN A 1 85 ? 15.097 9.474 -25.759 1.00 87.62 85 GLN A CA 1
ATOM 634 C C . GLN A 1 85 ? 14.263 9.766 -24.508 1.00 87.62 85 GLN A C 1
ATOM 636 O O . GLN A 1 85 ? 14.121 10.921 -24.129 1.00 87.62 85 GLN A O 1
ATOM 641 N N . MET A 1 86 ? 13.771 8.733 -23.816 1.00 88.50 86 MET A N 1
ATOM 642 C CA . MET A 1 86 ? 13.024 8.901 -22.558 1.00 88.50 86 MET A CA 1
ATOM 643 C C . MET A 1 86 ? 13.879 9.430 -21.400 1.00 88.50 86 MET A C 1
ATOM 645 O O . MET A 1 86 ? 13.336 9.968 -20.438 1.00 88.50 86 MET A O 1
ATOM 649 N N . ALA A 1 87 ? 15.197 9.236 -21.461 1.00 89.00 87 ALA A N 1
ATOM 650 C CA . ALA A 1 87 ? 16.145 9.752 -20.481 1.00 89.00 87 ALA A CA 1
ATOM 651 C C . ALA A 1 87 ? 16.661 11.158 -20.829 1.00 89.00 87 ALA A C 1
ATOM 653 O O . ALA A 1 87 ? 17.385 11.744 -20.020 1.00 89.00 87 ALA A O 1
ATOM 654 N N . SER A 1 88 ? 16.323 11.688 -22.011 1.00 87.56 88 SER A N 1
ATOM 655 C CA . SER A 1 88 ? 16.734 13.031 -22.408 1.00 87.56 88 SER A CA 1
ATOM 656 C C . SER A 1 88 ? 16.025 14.093 -21.566 1.00 87.56 88 SER A C 1
ATOM 658 O O . SER A 1 88 ? 14.861 13.951 -21.195 1.00 87.56 88 SER A O 1
ATOM 660 N N . MET A 1 89 ? 16.750 15.174 -21.279 1.00 86.31 89 MET A N 1
ATOM 661 C CA . MET A 1 89 ? 16.202 16.382 -20.656 1.00 86.31 89 MET A CA 1
ATOM 662 C C . MET A 1 89 ? 15.699 17.390 -21.696 1.00 86.31 89 MET A C 1
ATOM 664 O O . MET A 1 89 ? 15.130 18.416 -21.322 1.00 86.31 89 MET A O 1
ATOM 668 N N . ASP A 1 90 ? 15.922 17.115 -22.982 1.00 82.50 90 ASP A N 1
ATOM 669 C CA . ASP A 1 90 ? 15.463 17.963 -24.073 1.00 82.50 90 ASP A CA 1
ATOM 670 C C . ASP A 1 90 ? 13.936 17.872 -24.177 1.00 82.50 90 ASP A C 1
ATOM 672 O O . ASP A 1 90 ? 13.365 16.797 -24.360 1.00 82.50 90 ASP A O 1
ATOM 676 N N . ILE A 1 91 ? 13.262 19.012 -24.041 1.00 73.69 91 ILE A N 1
ATOM 677 C CA . ILE A 1 91 ? 11.816 19.126 -24.250 1.00 73.69 91 ILE A CA 1
ATOM 678 C C . ILE A 1 91 ? 11.576 19.271 -25.757 1.00 73.69 91 ILE A C 1
ATOM 680 O O . ILE A 1 91 ? 12.370 19.927 -26.434 1.00 73.69 91 ILE A O 1
ATOM 684 N N . GLU A 1 92 ? 10.500 18.671 -26.283 1.00 65.38 92 GLU A N 1
ATOM 685 C CA . GLU A 1 92 ? 10.129 18.796 -27.698 1.00 65.38 92 GLU A CA 1
ATOM 686 C C . GLU A 1 92 ? 10.208 20.261 -28.166 1.00 65.38 92 GLU A C 1
ATOM 688 O O . GLU A 1 92 ? 9.703 21.153 -27.468 1.00 65.38 92 GLU A O 1
ATOM 693 N N . PRO A 1 93 ? 10.833 20.533 -29.328 1.00 63.69 93 PRO A N 1
ATOM 694 C CA . PRO A 1 93 ? 10.819 21.870 -29.894 1.00 63.69 93 PRO A CA 1
ATOM 695 C C . PRO A 1 93 ? 9.361 22.278 -30.132 1.00 63.69 93 PRO A C 1
ATOM 697 O O . PRO A 1 93 ? 8.622 21.596 -30.840 1.00 63.69 93 PRO A O 1
ATOM 700 N N . GLN A 1 94 ? 8.943 23.367 -29.486 1.00 57.34 94 GLN A N 1
ATOM 701 C CA . GLN A 1 94 ? 7.614 23.946 -29.677 1.00 57.34 94 GLN A CA 1
ATOM 702 C C . GLN A 1 94 ? 7.453 24.369 -31.153 1.00 57.34 94 GLN A C 1
ATOM 704 O O . GLN A 1 94 ? 8.430 24.861 -31.728 1.00 57.34 94 GLN A O 1
ATOM 709 N N . PRO A 1 95 ? 6.271 24.160 -31.762 1.00 61.81 95 PRO A N 1
ATOM 710 C CA . PRO A 1 95 ? 6.002 24.529 -33.152 1.00 61.81 95 PRO A CA 1
ATOM 711 C C . PRO A 1 95 ? 6.045 26.042 -33.404 1.00 61.81 95 PRO A C 1
ATOM 713 O O . PRO A 1 95 ? 5.764 26.822 -32.464 1.00 61.81 95 PRO A O 1
#

Sequence (95 aa):
MVRLFCLENGYPFGACLKIGGGEAILGTPFAFLVRRNIRALARAIAAGRPAELAVTMPLSPRAFVRASTRYWTQMGAANGCTPEQMASMDIEPQP

pLDDT: mean 89.99, std 7.77, range [57.34, 98.0]

Secondary structure (DSSP, 8-state):
-HHHHHHHTTPPP-EEEEETTGGGGGGSTTHHHHHHHHHHHHHHHHTT--EEEEE--SS-HHHHHHHHHHHHHHHHHHTT--HHHHT--------